Protein AF-J9GY13-F1 (afdb_monomer_lite)

Structure (mmCIF, N/CA/C/O backbone):
data_AF-J9GY13-F1
#
_entry.id   AF-J9GY13-F1
#
loop_
_atom_site.group_PDB
_atom_site.id
_atom_site.type_symbol
_atom_site.label_atom_id
_atom_site.label_alt_id
_atom_site.label_comp_id
_atom_site.label_asym_id
_atom_site.label_entity_id
_atom_site.label_seq_id
_atom_site.pdbx_PDB_ins_code
_atom_site.Cartn_x
_atom_site.Cartn_y
_atom_site.Cartn_z
_atom_site.occupancy
_atom_site.B_iso_or_equiv
_atom_site.auth_seq_id
_atom_site.auth_comp_id
_atom_site.auth_asym_id
_atom_site.auth_atom_id
_atom_site.pdbx_PDB_model_num
ATOM 1 N N . MET A 1 1 ? 1.210 -13.966 -31.865 1.00 45.50 1 MET A N 1
ATOM 2 C CA . MET A 1 1 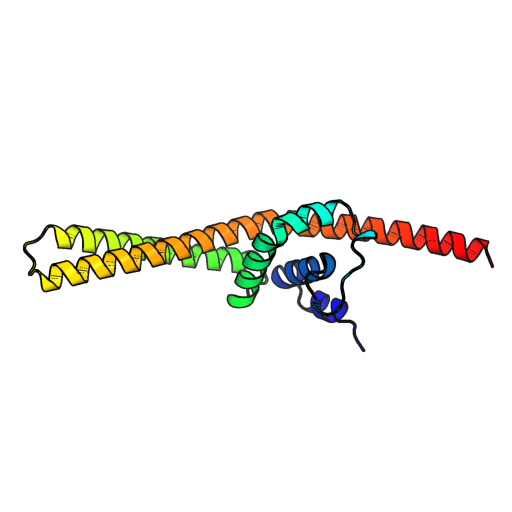? 0.507 -13.740 -30.578 1.00 45.50 1 MET A CA 1
ATOM 3 C C . MET A 1 1 ? 1.214 -12.625 -29.816 1.00 45.50 1 MET A C 1
ATOM 5 O O . MET A 1 1 ? 2.433 -12.707 -29.716 1.00 45.50 1 MET A O 1
ATOM 9 N N . PRO A 1 2 ? 0.520 -11.592 -29.303 1.00 56.94 2 PRO A N 1
ATOM 10 C CA . PRO A 1 2 ? 1.168 -10.555 -28.499 1.00 56.94 2 PRO A CA 1
ATOM 11 C C . PRO A 1 2 ? 1.798 -11.190 -27.254 1.00 56.94 2 PRO A C 1
ATOM 13 O O . PRO A 1 2 ? 1.124 -11.926 -26.527 1.00 56.94 2 PRO A O 1
ATOM 16 N N . THR A 1 3 ? 3.091 -10.945 -27.018 1.00 68.31 3 THR A N 1
ATOM 17 C CA . THR A 1 3 ? 3.771 -11.467 -25.823 1.00 68.31 3 THR A CA 1
ATOM 18 C C . THR A 1 3 ? 3.141 -10.878 -24.557 1.00 68.31 3 THR A C 1
ATOM 20 O O . THR A 1 3 ? 2.559 -9.793 -24.578 1.00 68.31 3 THR A O 1
ATOM 23 N N . ARG A 1 4 ? 3.221 -11.600 -23.432 1.00 68.75 4 ARG A N 1
ATOM 24 C CA . ARG A 1 4 ? 2.628 -11.171 -22.150 1.00 68.75 4 ARG A CA 1
ATOM 25 C C . ARG A 1 4 ? 3.116 -9.782 -21.724 1.00 68.75 4 ARG A C 1
ATOM 27 O O . ARG A 1 4 ? 2.331 -9.003 -21.202 1.00 68.75 4 ARG A O 1
ATOM 34 N N . GLU A 1 5 ? 4.364 -9.456 -22.042 1.00 71.12 5 GLU A N 1
ATOM 35 C CA . GLU A 1 5 ? 4.940 -8.124 -21.866 1.00 71.12 5 GLU A CA 1
ATOM 36 C C . GLU A 1 5 ? 4.158 -7.029 -22.612 1.00 71.12 5 GLU A C 1
ATOM 38 O O . GLU A 1 5 ? 3.834 -6.007 -22.018 1.00 71.12 5 GLU A O 1
ATOM 43 N N . HIS A 1 6 ? 3.755 -7.258 -23.869 1.00 70.81 6 HIS A N 1
ATOM 44 C CA . HIS A 1 6 ? 2.926 -6.305 -24.618 1.00 70.81 6 HIS A CA 1
ATOM 45 C C . HIS A 1 6 ? 1.545 -6.106 -23.987 1.00 70.81 6 HIS A C 1
ATOM 47 O O . HIS A 1 6 ? 1.002 -5.008 -24.045 1.00 70.81 6 HIS A O 1
ATOM 53 N N . LYS A 1 7 ? 0.962 -7.147 -23.377 1.00 73.25 7 LYS A N 1
ATOM 54 C CA . LYS A 1 7 ? -0.315 -7.014 -22.657 1.00 73.25 7 LYS A CA 1
ATOM 55 C C . LYS A 1 7 ? -0.157 -6.191 -21.379 1.00 73.25 7 LYS A C 1
ATOM 57 O O . LYS A 1 7 ? -1.020 -5.378 -21.088 1.00 73.25 7 LYS A O 1
ATOM 62 N N . ILE A 1 8 ? 0.948 -6.375 -20.658 1.00 75.44 8 ILE A N 1
ATOM 63 C CA . ILE A 1 8 ? 1.252 -5.628 -19.431 1.00 75.44 8 ILE A CA 1
ATOM 64 C C . ILE A 1 8 ? 1.522 -4.152 -19.749 1.00 75.44 8 ILE A C 1
ATOM 66 O O . ILE A 1 8 ? 0.945 -3.279 -19.111 1.00 75.44 8 ILE A O 1
ATOM 70 N N . LYS A 1 9 ? 2.307 -3.865 -20.796 1.00 72.06 9 LYS A N 1
ATOM 71 C CA . LYS A 1 9 ? 2.567 -2.488 -21.251 1.00 72.06 9 LYS A CA 1
ATOM 72 C C . LYS A 1 9 ? 1.296 -1.745 -21.687 1.00 72.06 9 LYS A C 1
ATOM 74 O O . LYS A 1 9 ? 1.260 -0.527 -21.599 1.00 72.06 9 LYS A O 1
ATOM 79 N N . LYS A 1 10 ? 0.247 -2.460 -22.119 1.00 75.25 10 LYS A N 1
ATOM 80 C CA . LYS A 1 10 ? -1.053 -1.870 -22.488 1.00 75.25 10 LYS A CA 1
ATOM 81 C C . LYS A 1 10 ? -1.924 -1.451 -21.301 1.00 75.25 10 LYS A C 1
ATOM 83 O O . LYS A 1 10 ? -2.843 -0.675 -21.519 1.00 75.25 10 LYS A O 1
ATOM 88 N N . VAL A 1 11 ? -1.674 -1.966 -20.094 1.00 75.25 11 VAL A N 1
ATOM 89 C CA . VAL A 1 11 ? -2.450 -1.593 -18.895 1.00 75.25 11 VAL A CA 1
ATOM 90 C C . VAL A 1 11 ? -2.231 -0.117 -18.560 1.00 75.25 11 VAL A C 1
ATOM 92 O O . VAL A 1 11 ? -3.183 0.576 -18.225 1.00 75.25 11 VAL A O 1
ATOM 95 N N . GLY A 1 12 ? -0.995 0.368 -18.726 1.00 76.50 12 GLY A N 1
ATOM 96 C CA . GLY A 1 12 ? -0.641 1.758 -18.444 1.00 76.50 12 GLY A CA 1
ATOM 97 C C . GLY A 1 12 ? -0.778 2.134 -16.964 1.00 76.50 12 GLY A C 1
ATOM 98 O O . GLY A 1 12 ? -1.159 1.319 -16.120 1.00 76.50 12 GLY A O 1
ATOM 99 N N . GLY A 1 13 ? -0.416 3.377 -16.649 1.00 85.62 13 GLY A N 1
ATOM 100 C CA . GLY A 1 13 ? -0.518 3.927 -15.299 1.00 85.62 13 GLY A CA 1
ATOM 101 C C . GLY A 1 13 ? 0.373 3.240 -14.259 1.00 85.62 13 GLY A C 1
ATOM 102 O O . GLY A 1 13 ? 1.252 2.431 -14.569 1.00 85.62 13 GLY A O 1
ATOM 103 N N . LEU A 1 14 ? 0.110 3.563 -12.998 1.00 85.88 14 LEU A N 1
ATOM 104 C CA . LEU A 1 14 ? 0.850 3.091 -11.833 1.00 85.88 14 LEU A CA 1
ATOM 105 C C . LEU A 1 14 ? 0.773 1.566 -11.685 1.00 85.88 14 LEU A C 1
ATOM 107 O O . LEU A 1 14 ? 1.785 0.891 -11.502 1.00 85.88 14 LEU A O 1
ATOM 111 N N . TYR A 1 15 ? -0.426 1.000 -11.839 1.00 86.19 15 TYR A N 1
ATOM 112 C CA . TYR A 1 15 ? -0.621 -0.444 -11.776 1.00 86.19 15 TYR A CA 1
ATOM 113 C C . TYR A 1 15 ? 0.127 -1.175 -12.900 1.00 86.19 15 TYR A C 1
ATOM 115 O O . TYR A 1 15 ? 0.785 -2.187 -12.650 1.00 86.19 15 TYR A O 1
ATOM 123 N N . GLY A 1 16 ? 0.097 -0.645 -14.128 1.00 86.00 16 GLY A N 1
ATOM 124 C CA . GLY A 1 16 ? 0.853 -1.191 -15.254 1.00 86.00 16 GLY A CA 1
ATOM 125 C C . GLY A 1 16 ? 2.368 -1.116 -15.046 1.00 86.00 16 GLY A C 1
ATOM 126 O O . GLY A 1 16 ? 3.066 -2.086 -15.349 1.00 86.00 16 GLY A O 1
ATOM 127 N N . LEU A 1 17 ? 2.867 -0.011 -14.479 1.00 87.81 17 LEU A N 1
ATOM 128 C CA . LEU A 1 17 ? 4.275 0.174 -14.114 1.00 87.81 17 LEU A CA 1
ATOM 129 C C . LEU A 1 17 ? 4.733 -0.919 -13.139 1.00 87.81 17 LEU A C 1
ATOM 131 O O . LEU A 1 17 ? 5.696 -1.635 -13.415 1.00 87.81 17 LEU A O 1
ATOM 135 N N . TYR A 1 18 ? 3.996 -1.102 -12.043 1.00 87.75 18 TYR A N 1
ATOM 136 C CA . TYR A 1 18 ? 4.276 -2.125 -11.035 1.00 87.75 18 TYR A CA 1
ATOM 137 C C . TYR A 1 18 ? 4.185 -3.543 -11.605 1.00 87.75 18 TYR A C 1
ATOM 139 O O . TYR A 1 18 ? 5.059 -4.379 -11.369 1.00 87.75 18 TYR A O 1
ATOM 147 N N . LEU A 1 19 ? 3.174 -3.812 -12.432 1.00 85.69 19 LEU A N 1
ATOM 148 C CA . LEU A 1 19 ? 3.002 -5.110 -13.075 1.00 85.69 19 LEU A CA 1
ATOM 149 C C . LEU A 1 19 ? 4.155 -5.427 -14.042 1.00 85.69 19 LEU A C 1
ATOM 151 O O . LEU A 1 19 ? 4.632 -6.566 -14.094 1.00 85.69 19 LEU A O 1
ATOM 155 N N . HIS A 1 20 ? 4.629 -4.427 -14.789 1.00 85.06 20 HIS A N 1
ATOM 156 C CA . HIS A 1 20 ? 5.798 -4.550 -15.657 1.00 85.06 20 HIS A CA 1
ATOM 157 C C . HIS A 1 20 ? 7.078 -4.760 -14.845 1.00 85.06 20 HIS A C 1
ATOM 159 O O . HIS A 1 20 ? 7.900 -5.607 -15.202 1.00 85.06 20 HIS A O 1
ATOM 165 N N . TYR A 1 21 ? 7.215 -4.058 -13.721 1.00 84.81 21 TYR A N 1
ATOM 166 C CA . TYR A 1 21 ? 8.345 -4.205 -12.816 1.00 84.81 21 TYR A CA 1
ATOM 167 C C . TYR A 1 21 ? 8.432 -5.618 -12.230 1.00 84.81 21 TYR A C 1
ATOM 169 O O . TYR A 1 21 ? 9.456 -6.287 -12.360 1.00 84.81 21 TYR A O 1
ATOM 177 N N . CYS A 1 22 ? 7.323 -6.144 -11.704 1.00 82.69 22 CYS A N 1
ATOM 178 C CA . CYS A 1 22 ? 7.237 -7.523 -11.221 1.00 82.69 22 CYS A CA 1
ATOM 179 C C . CYS A 1 22 ? 7.542 -8.559 -12.316 1.00 82.69 22 CYS A C 1
ATOM 181 O O . CYS A 1 22 ? 8.118 -9.612 -12.031 1.00 82.69 22 CYS A O 1
ATOM 183 N N . TYR A 1 23 ? 7.175 -8.277 -13.571 1.00 81.44 23 TYR A N 1
ATOM 184 C CA . TYR A 1 23 ? 7.552 -9.120 -14.704 1.00 81.44 23 TYR A CA 1
ATOM 185 C C . TYR A 1 23 ? 9.066 -9.084 -14.955 1.00 81.44 23 TYR A C 1
ATOM 187 O O . TYR A 1 23 ? 9.666 -10.145 -15.079 1.00 81.44 23 TYR A O 1
ATOM 195 N N . LYS A 1 24 ? 9.705 -7.907 -14.987 1.00 78.06 24 LYS A N 1
ATOM 196 C CA . LYS A 1 24 ? 11.165 -7.751 -15.182 1.00 78.06 24 LYS A CA 1
ATOM 197 C C . LYS A 1 24 ? 12.009 -8.304 -14.023 1.00 78.06 24 LYS A C 1
ATOM 199 O O . LYS A 1 24 ? 13.144 -8.703 -14.251 1.00 78.06 24 LYS A O 1
ATOM 204 N N . LEU A 1 25 ? 11.466 -8.359 -12.806 1.00 76.50 25 LEU A N 1
ATOM 205 C CA . LEU A 1 25 ? 12.108 -9.002 -11.649 1.00 76.50 25 LEU A CA 1
ATOM 206 C C . LEU A 1 25 ? 12.029 -10.540 -11.685 1.00 76.50 25 LEU A C 1
ATOM 208 O O . LEU A 1 25 ? 12.634 -11.213 -10.853 1.00 76.50 25 LEU A O 1
ATOM 212 N N . GLY A 1 26 ? 11.275 -11.121 -12.622 1.00 72.56 26 GLY A N 1
ATOM 213 C CA . GLY A 1 26 ? 11.124 -12.570 -12.749 1.00 72.56 26 GLY A CA 1
ATOM 214 C C . GLY A 1 26 ? 10.105 -13.195 -11.793 1.00 72.56 26 GLY A C 1
ATOM 215 O O . GLY A 1 26 ? 10.008 -14.420 -11.738 1.00 72.56 26 GLY A O 1
ATOM 216 N N . TYR A 1 27 ? 9.308 -12.388 -11.080 1.00 70.62 27 TYR A N 1
ATOM 217 C CA . TYR A 1 27 ? 8.191 -12.879 -10.260 1.00 70.62 27 TYR A CA 1
ATOM 218 C C . TYR A 1 27 ? 7.040 -13.425 -11.123 1.00 70.62 27 TYR A C 1
ATOM 220 O O . TYR A 1 27 ? 6.323 -14.356 -10.742 1.00 70.62 27 TYR A O 1
ATOM 228 N N . LEU A 1 28 ? 6.876 -12.861 -12.323 1.00 64.44 28 LEU A N 1
ATOM 229 C CA . LEU A 1 28 ? 5.859 -13.240 -13.299 1.00 64.44 28 LEU A CA 1
ATOM 230 C C . LEU A 1 28 ? 6.543 -13.578 -14.637 1.00 64.44 28 LEU A C 1
ATOM 232 O O . LEU A 1 28 ? 7.263 -12.721 -15.141 1.00 64.44 28 LEU A O 1
ATOM 236 N N . PRO A 1 29 ? 6.313 -14.746 -15.280 1.00 60.84 29 PRO A N 1
ATOM 237 C CA . PRO A 1 29 ? 5.457 -15.881 -14.916 1.00 60.84 29 PRO A CA 1
ATOM 238 C C . PRO A 1 29 ? 6.161 -16.943 -14.050 1.00 60.84 29 PRO A C 1
ATOM 240 O O . PRO A 1 29 ? 7.258 -17.381 -14.385 1.00 60.84 29 PRO A O 1
ATOM 243 N N . LYS A 1 30 ? 5.457 -17.484 -13.041 1.00 60.38 30 LYS A N 1
ATOM 244 C CA . LYS A 1 30 ? 5.955 -18.547 -12.135 1.00 60.38 30 LYS A CA 1
ATOM 245 C C . LYS A 1 30 ? 6.529 -19.795 -12.834 1.00 60.38 30 LYS A C 1
ATOM 247 O O . LYS A 1 30 ? 7.341 -20.496 -12.247 1.00 60.38 30 LYS A O 1
ATOM 252 N N . TYR A 1 31 ? 6.122 -20.070 -14.076 1.00 57.00 31 TYR A N 1
ATOM 253 C CA . TYR A 1 31 ? 6.558 -21.237 -14.854 1.00 57.00 31 TYR A CA 1
ATOM 254 C C . TYR A 1 31 ? 7.815 -21.001 -15.709 1.00 57.00 31 TYR A C 1
ATOM 256 O O . TYR A 1 31 ? 8.357 -21.955 -16.261 1.00 57.00 31 TYR A O 1
ATOM 264 N N . LYS A 1 32 ? 8.291 -19.757 -15.856 1.00 58.44 32 LYS A N 1
ATOM 265 C CA . LYS A 1 32 ? 9.490 -19.443 -16.645 1.00 58.44 32 LYS A CA 1
ATOM 266 C C . LYS A 1 32 ? 10.422 -18.580 -15.808 1.00 58.44 32 LYS A C 1
ATOM 268 O O . LYS A 1 32 ? 10.244 -17.368 -15.736 1.00 58.44 32 LYS A O 1
ATOM 273 N N . LYS A 1 33 ? 11.423 -19.216 -15.190 1.00 59.12 33 LYS A N 1
ATOM 274 C CA . LYS A 1 33 ? 12.488 -18.510 -14.470 1.00 59.12 33 LYS A CA 1
ATOM 275 C C . LYS A 1 33 ? 13.189 -17.572 -15.454 1.00 59.12 33 LYS A C 1
ATOM 277 O O . LYS A 1 33 ? 13.754 -18.028 -16.449 1.00 59.12 33 LYS A O 1
ATOM 282 N N . GLN A 1 34 ? 13.099 -16.267 -15.212 1.00 60.78 34 GLN A N 1
ATOM 283 C CA . GLN A 1 34 ? 13.913 -15.311 -15.951 1.00 60.78 34 GLN A CA 1
ATOM 284 C C . GLN A 1 34 ? 15.387 -15.554 -15.650 1.00 60.78 34 GLN A C 1
ATOM 286 O O . GLN A 1 34 ? 15.756 -16.051 -14.587 1.00 60.78 34 GLN A O 1
ATOM 291 N N . ASN A 1 35 ? 16.228 -15.230 -16.626 1.00 61.00 35 ASN A N 1
ATOM 292 C CA . ASN A 1 35 ? 17.653 -15.474 -16.536 1.00 61.00 35 ASN A CA 1
ATOM 293 C C . ASN A 1 35 ? 18.292 -14.408 -15.629 1.00 61.00 35 ASN A C 1
ATOM 295 O O . ASN A 1 35 ? 18.755 -13.372 -16.106 1.00 61.00 35 ASN A O 1
ATOM 299 N N . THR A 1 36 ? 18.290 -14.648 -14.315 1.00 60.56 36 THR A N 1
ATOM 300 C CA . THR A 1 36 ? 18.787 -13.728 -13.273 1.00 60.56 36 THR A CA 1
ATOM 301 C C . THR A 1 36 ? 20.255 -13.335 -13.475 1.00 60.56 36 THR A C 1
ATOM 303 O O . THR A 1 36 ? 20.702 -12.305 -12.973 1.00 60.56 36 THR A O 1
ATOM 306 N N . ALA A 1 37 ? 21.009 -14.126 -14.248 1.00 59.03 37 ALA A N 1
ATOM 307 C CA . ALA A 1 37 ? 22.384 -13.833 -14.643 1.00 59.03 37 ALA A CA 1
ATOM 308 C C . ALA A 1 37 ? 22.504 -12.599 -15.557 1.00 59.03 37 ALA A C 1
ATOM 310 O O . ALA A 1 37 ? 23.508 -11.896 -15.493 1.00 59.03 37 ALA A O 1
ATOM 311 N N . ARG A 1 38 ? 21.478 -12.302 -16.370 1.00 64.19 38 ARG A N 1
ATOM 312 C CA . ARG A 1 38 ? 21.419 -11.111 -17.242 1.00 64.19 38 ARG A CA 1
ATOM 313 C C . ARG A 1 38 ? 20.684 -9.933 -16.595 1.00 64.19 38 ARG A C 1
ATOM 315 O O . ARG A 1 38 ? 20.514 -8.903 -17.238 1.00 64.19 38 ARG A O 1
ATOM 322 N N . LEU A 1 39 ? 20.234 -10.083 -15.349 1.00 70.00 39 LEU A N 1
ATOM 323 C CA . LEU A 1 39 ? 19.500 -9.042 -14.641 1.00 70.00 39 LEU A CA 1
ATOM 324 C C . LEU A 1 39 ? 20.450 -7.906 -14.238 1.00 70.00 39 LEU A C 1
ATOM 326 O O . LEU A 1 39 ? 21.501 -8.152 -13.638 1.00 70.00 39 LEU A O 1
ATOM 330 N N . HIS A 1 40 ? 20.067 -6.669 -14.557 1.00 72.56 40 HIS A N 1
ATOM 331 C CA . HIS A 1 40 ? 20.812 -5.472 -14.171 1.00 72.56 40 HIS A CA 1
ATOM 332 C C . HIS A 1 40 ? 20.929 -5.374 -12.642 1.00 72.56 40 HIS A C 1
ATOM 334 O O . HIS A 1 40 ? 20.006 -5.762 -11.925 1.00 72.56 40 HIS A O 1
ATOM 340 N N . TYR A 1 41 ? 22.048 -4.854 -12.128 1.00 78.25 41 TYR A N 1
ATOM 341 C CA . TYR A 1 41 ? 22.318 -4.833 -10.684 1.00 78.25 41 TYR A CA 1
ATOM 342 C C . TYR A 1 41 ? 21.232 -4.087 -9.885 1.00 78.25 41 TYR A C 1
ATOM 344 O O . TYR A 1 41 ? 20.829 -4.570 -8.834 1.00 78.25 41 TYR A O 1
ATOM 352 N N . LEU A 1 42 ? 20.677 -2.998 -10.434 1.00 74.94 42 LEU A N 1
ATOM 353 C CA . LEU A 1 42 ? 19.573 -2.236 -9.824 1.00 74.94 42 LEU A CA 1
ATOM 354 C C . LEU A 1 42 ? 18.341 -3.106 -9.528 1.00 74.94 42 LEU A C 1
ATOM 356 O O . LEU A 1 42 ? 17.736 -3.011 -8.468 1.00 74.94 42 LEU A O 1
ATOM 360 N N . LEU A 1 43 ? 18.005 -4.022 -10.439 1.00 75.81 43 LEU A N 1
ATOM 361 C CA . LEU A 1 43 ? 16.872 -4.932 -10.265 1.00 75.81 43 LEU A CA 1
ATOM 362 C C . LEU A 1 43 ? 17.183 -6.063 -9.265 1.00 75.81 43 LEU A C 1
ATOM 364 O O . LEU A 1 43 ? 16.266 -6.661 -8.706 1.00 75.81 43 LEU A O 1
ATOM 368 N N . LYS A 1 44 ? 18.465 -6.368 -9.011 1.00 76.94 44 LYS A N 1
ATOM 369 C CA . LYS A 1 44 ? 18.865 -7.360 -7.997 1.00 76.94 44 LYS A CA 1
ATOM 370 C C . LYS A 1 44 ? 18.663 -6.852 -6.573 1.00 76.94 44 LYS A C 1
ATOM 372 O O . LYS A 1 44 ? 18.330 -7.649 -5.703 1.00 76.94 44 LYS A O 1
ATOM 377 N N . GLU A 1 45 ? 18.830 -5.557 -6.330 1.00 76.81 45 GLU A N 1
ATOM 378 C CA . GLU A 1 45 ? 18.545 -4.972 -5.014 1.00 76.81 45 GLU A CA 1
ATOM 379 C C . GLU A 1 45 ? 17.047 -5.008 -4.704 1.00 76.81 45 GLU A C 1
ATOM 381 O O . GLU A 1 45 ? 16.638 -5.343 -3.591 1.00 76.81 45 GLU A O 1
ATOM 386 N N . ASP A 1 46 ? 16.210 -4.755 -5.708 1.00 80.50 46 ASP A N 1
ATOM 387 C CA . ASP A 1 46 ? 14.760 -4.746 -5.529 1.00 80.50 46 ASP A CA 1
ATOM 388 C C . ASP A 1 46 ? 14.137 -6.145 -5.441 1.00 80.50 46 ASP A C 1
ATOM 390 O O . ASP A 1 46 ? 13.041 -6.291 -4.897 1.00 80.50 46 ASP A O 1
ATOM 394 N N . LEU A 1 47 ? 14.865 -7.198 -5.832 1.00 77.12 47 LEU A N 1
ATOM 395 C CA . LEU A 1 47 ? 14.508 -8.584 -5.501 1.00 77.12 47 LEU A CA 1
ATOM 396 C C . LEU A 1 47 ? 14.424 -8.814 -3.983 1.00 77.12 47 LEU A C 1
ATOM 398 O O . LEU A 1 47 ? 13.573 -9.579 -3.534 1.00 77.12 47 LEU A O 1
ATOM 402 N N . LEU A 1 48 ? 15.246 -8.131 -3.176 1.00 80.06 48 LEU A N 1
ATOM 403 C CA . LEU A 1 48 ? 15.170 -8.223 -1.711 1.00 80.06 48 LEU A CA 1
ATOM 404 C C . LEU A 1 48 ? 13.926 -7.522 -1.146 1.00 80.06 48 LEU A C 1
ATOM 406 O O . LEU A 1 48 ? 13.478 -7.833 -0.045 1.00 80.06 48 LEU A O 1
ATOM 410 N N . LYS A 1 49 ? 13.346 -6.584 -1.901 1.00 83.38 49 LYS A N 1
ATOM 411 C CA . LYS A 1 49 ? 12.151 -5.812 -1.526 1.00 83.38 49 LYS A CA 1
ATOM 412 C C . LYS A 1 49 ? 10.880 -6.347 -2.188 1.00 83.38 49 LYS A C 1
ATOM 414 O O . LYS A 1 49 ? 9.838 -5.692 -2.145 1.00 83.38 49 LYS A O 1
ATOM 419 N N . LEU A 1 50 ? 10.946 -7.532 -2.793 1.00 82.50 50 LEU A N 1
ATOM 420 C CA . LEU A 1 50 ? 9.878 -8.074 -3.625 1.00 82.50 50 LEU A CA 1
ATOM 421 C C . LEU A 1 50 ? 8.573 -8.277 -2.849 1.00 82.50 50 LEU A C 1
ATOM 423 O O . LEU A 1 50 ? 7.502 -8.008 -3.392 1.00 82.50 50 LEU A O 1
ATOM 427 N N . ASP A 1 51 ? 8.645 -8.663 -1.575 1.00 84.62 51 ASP A N 1
ATOM 428 C CA . ASP A 1 51 ? 7.458 -8.787 -0.722 1.00 84.62 51 ASP A CA 1
A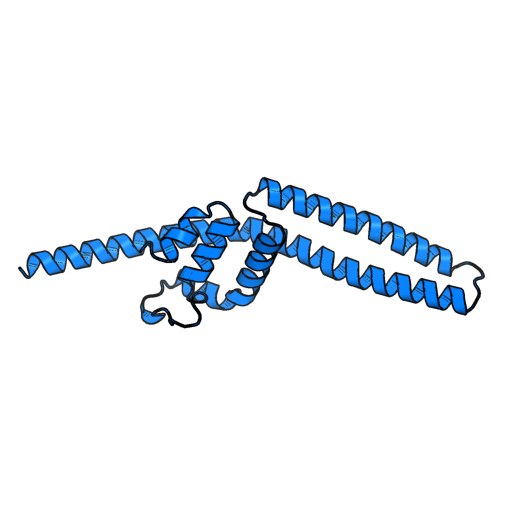TOM 429 C C . ASP A 1 51 ? 6.717 -7.455 -0.573 1.00 84.62 51 ASP A C 1
ATOM 431 O O . ASP A 1 51 ? 5.491 -7.417 -0.689 1.00 84.62 51 ASP A O 1
ATOM 435 N N . LYS A 1 52 ? 7.452 -6.349 -0.399 1.00 86.50 52 LYS A N 1
ATOM 436 C CA . LYS A 1 52 ? 6.865 -5.004 -0.324 1.00 86.50 52 LYS A CA 1
ATOM 437 C C . LYS A 1 52 ? 6.245 -4.604 -1.660 1.00 86.50 52 LYS A C 1
ATOM 439 O O . LYS A 1 52 ? 5.074 -4.250 -1.707 1.00 86.50 52 LYS A O 1
ATOM 444 N N . ILE A 1 53 ? 6.984 -4.766 -2.760 1.00 86.25 53 ILE A N 1
ATOM 445 C CA . ILE A 1 53 ? 6.498 -4.461 -4.119 1.00 86.25 53 ILE A CA 1
ATOM 446 C C . ILE A 1 53 ? 5.240 -5.279 -4.450 1.00 86.25 53 ILE A C 1
ATOM 448 O O . ILE A 1 53 ? 4.308 -4.779 -5.077 1.00 86.25 53 ILE A O 1
ATOM 452 N N . THR A 1 54 ? 5.171 -6.533 -4.004 1.00 85.88 54 THR A N 1
ATOM 453 C CA . THR A 1 54 ? 4.009 -7.401 -4.231 1.00 85.88 54 THR A CA 1
ATOM 454 C C . THR A 1 54 ? 2.795 -6.940 -3.429 1.00 85.88 54 THR A C 1
ATOM 456 O O . THR A 1 54 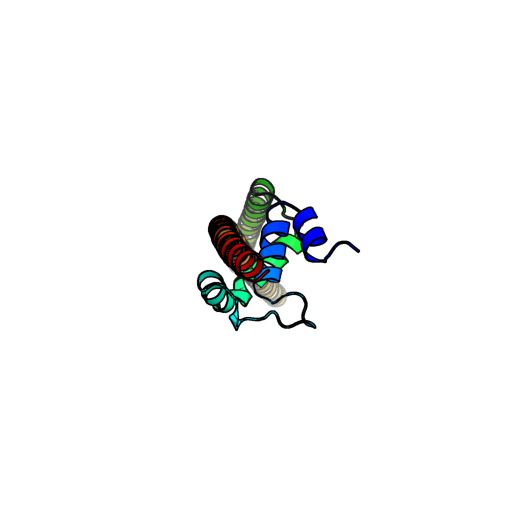? 1.681 -6.958 -3.954 1.00 85.88 54 THR A O 1
ATOM 459 N N . GLN A 1 55 ? 2.984 -6.510 -2.178 1.00 88.56 55 GLN A N 1
ATOM 460 C CA . GLN A 1 55 ? 1.907 -5.938 -1.363 1.00 88.56 55 GLN A CA 1
ATOM 461 C C . GLN A 1 55 ? 1.363 -4.648 -1.982 1.00 88.56 55 GLN A C 1
ATOM 463 O O . GLN A 1 55 ? 0.150 -4.509 -2.122 1.00 88.56 55 GLN A O 1
ATOM 468 N N . GLU A 1 56 ? 2.253 -3.766 -2.432 1.00 89.56 56 GLU A N 1
ATOM 469 C CA . GLU A 1 56 ? 1.916 -2.527 -3.139 1.00 89.56 56 GLU A CA 1
ATOM 470 C C . GLU A 1 56 ? 1.131 -2.819 -4.426 1.00 89.56 56 GLU A C 1
ATOM 472 O O . GLU A 1 56 ? 0.020 -2.328 -4.611 1.00 89.56 56 GLU A O 1
ATOM 477 N N . THR A 1 57 ? 1.634 -3.729 -5.268 1.00 88.06 57 THR A N 1
ATOM 478 C CA . THR A 1 57 ? 0.955 -4.144 -6.510 1.00 88.06 57 THR A CA 1
ATOM 479 C C . THR A 1 57 ? -0.424 -4.744 -6.234 1.00 88.06 57 THR A C 1
ATOM 481 O O . THR A 1 57 ? -1.363 -4.548 -7.006 1.00 88.06 57 THR A O 1
ATOM 484 N N . ARG A 1 58 ? -0.569 -5.495 -5.134 1.00 89.06 58 ARG A N 1
ATOM 485 C CA . ARG A 1 58 ? -1.847 -6.090 -4.735 1.00 89.06 58 ARG A CA 1
ATOM 486 C C . ARG A 1 58 ? -2.842 -5.029 -4.280 1.00 89.06 58 ARG A C 1
ATOM 488 O O . ARG A 1 58 ? -4.015 -5.170 -4.610 1.00 89.06 58 ARG A O 1
ATOM 495 N N . LEU A 1 59 ? -2.395 -4.001 -3.559 1.00 90.12 59 LEU A N 1
ATOM 496 C CA . LEU A 1 59 ? -3.240 -2.868 -3.178 1.00 90.12 59 LEU A CA 1
ATOM 497 C C . LEU A 1 59 ? -3.725 -2.126 -4.427 1.00 90.12 59 LEU A C 1
ATOM 499 O O . LEU A 1 59 ? -4.929 -1.963 -4.601 1.00 90.12 59 LEU A O 1
ATOM 503 N N . LEU A 1 60 ? -2.810 -1.800 -5.346 1.00 89.56 60 LEU A N 1
ATOM 504 C CA . LEU A 1 60 ? -3.145 -1.142 -6.612 1.00 89.56 60 LEU A CA 1
ATOM 505 C C . LEU A 1 60 ? -4.151 -1.944 -7.440 1.00 89.56 60 LEU A C 1
ATOM 507 O O . LEU A 1 60 ? -5.118 -1.385 -7.949 1.00 89.56 60 LEU A O 1
ATOM 511 N N . GLY A 1 61 ? -3.966 -3.263 -7.529 1.00 87.25 61 GLY A N 1
ATOM 512 C CA . GLY A 1 61 ? -4.891 -4.139 -8.246 1.00 87.25 61 GLY A CA 1
ATOM 513 C C . GLY A 1 61 ? -6.238 -4.339 -7.543 1.00 87.25 61 GLY A C 1
ATOM 514 O O . GLY A 1 61 ? -7.249 -4.487 -8.220 1.00 87.25 61 GLY A O 1
ATOM 515 N N . ARG A 1 62 ? -6.278 -4.354 -6.203 1.00 89.69 62 ARG A N 1
ATOM 516 C CA . ARG A 1 62 ? -7.523 -4.528 -5.430 1.00 89.69 62 ARG A CA 1
ATOM 517 C C . ARG A 1 62 ? -8.419 -3.296 -5.535 1.00 89.69 62 ARG A C 1
ATOM 519 O O . ARG A 1 62 ? -9.622 -3.442 -5.710 1.00 89.69 62 ARG A O 1
ATOM 526 N N . GLU A 1 63 ? -7.818 -2.114 -5.447 1.00 88.31 63 GLU A N 1
ATOM 527 C CA . GLU A 1 63 ? -8.520 -0.825 -5.458 1.00 88.31 63 GLU A CA 1
ATOM 528 C C . GLU A 1 63 ? -8.617 -0.206 -6.866 1.00 88.31 63 GLU A C 1
ATOM 530 O O . GLU A 1 63 ? -9.168 0.877 -7.031 1.00 88.31 63 GLU A O 1
ATOM 535 N N . ASN A 1 64 ? -8.094 -0.889 -7.895 1.00 87.19 64 ASN A N 1
ATOM 536 C CA . ASN A 1 64 ? -8.009 -0.410 -9.283 1.00 87.19 64 ASN A CA 1
ATOM 537 C C . ASN A 1 64 ? -7.314 0.958 -9.434 1.00 87.19 64 ASN A C 1
ATOM 539 O O . ASN A 1 64 ? -7.677 1.768 -10.289 1.00 87.19 64 ASN A O 1
ATOM 543 N N . ILE A 1 65 ? -6.286 1.206 -8.624 1.00 89.31 65 ILE A N 1
ATOM 544 C CA . ILE A 1 65 ? -5.541 2.465 -8.621 1.00 89.31 65 ILE A CA 1
ATOM 545 C C . ILE A 1 65 ? -4.520 2.450 -9.757 1.00 89.31 65 ILE A C 1
ATOM 547 O O . ILE A 1 65 ? -3.561 1.678 -9.760 1.00 89.31 65 ILE A O 1
ATOM 551 N N . SER A 1 66 ? -4.727 3.337 -10.722 1.00 85.88 66 SER A N 1
ATOM 552 C CA . SER A 1 66 ? -3.912 3.467 -11.931 1.00 85.88 66 SER A CA 1
ATOM 553 C C . SER A 1 66 ? -3.234 4.833 -12.048 1.00 85.88 66 SER A C 1
ATOM 555 O O . SER A 1 66 ? -2.312 4.970 -12.848 1.00 85.88 66 SER A O 1
ATOM 557 N N . THR A 1 67 ? -3.651 5.830 -11.263 1.00 88.38 67 THR A N 1
ATOM 558 C CA . THR A 1 67 ? -3.093 7.192 -11.278 1.00 88.38 67 THR A CA 1
ATOM 559 C C . THR A 1 67 ? -2.715 7.666 -9.877 1.00 88.38 67 THR A C 1
ATOM 561 O O . THR A 1 67 ? -3.241 7.170 -8.879 1.00 88.38 67 THR A O 1
ATOM 564 N N . ASP A 1 68 ? -1.830 8.661 -9.809 1.00 86.81 68 ASP A N 1
ATOM 565 C CA . ASP A 1 68 ? -1.443 9.295 -8.543 1.00 86.81 68 ASP A CA 1
ATOM 566 C C . ASP A 1 68 ? -2.633 9.987 -7.863 1.00 86.81 68 ASP A C 1
ATOM 568 O O . ASP A 1 68 ? -2.769 9.939 -6.644 1.00 86.81 68 ASP A O 1
ATOM 572 N N . GLU A 1 69 ? -3.547 10.564 -8.648 1.00 88.94 69 GLU A N 1
ATOM 573 C CA . GLU A 1 69 ? -4.785 11.162 -8.137 1.00 88.94 69 GLU A CA 1
ATOM 574 C C . GLU A 1 69 ? -5.664 10.119 -7.438 1.00 88.94 69 GLU A C 1
ATOM 576 O O . GLU A 1 69 ? -6.126 10.344 -6.322 1.00 88.94 69 GLU A O 1
ATOM 581 N N . GLN A 1 70 ? -5.841 8.942 -8.049 1.00 90.25 70 GLN A N 1
ATOM 582 C CA . GLN A 1 70 ? -6.599 7.842 -7.448 1.00 90.25 70 GLN A CA 1
ATOM 583 C C . GLN A 1 70 ? -5.932 7.327 -6.171 1.00 90.25 70 GLN A C 1
ATOM 585 O O . GLN A 1 70 ? -6.622 7.026 -5.197 1.00 90.25 70 GLN A O 1
ATOM 590 N N . LEU A 1 71 ? -4.598 7.252 -6.157 1.00 92.06 71 LEU A N 1
ATOM 591 C CA . LEU A 1 71 ? -3.833 6.868 -4.974 1.00 92.06 71 LEU A CA 1
ATOM 592 C C . LEU A 1 71 ? -4.046 7.870 -3.833 1.00 92.06 71 LEU A C 1
ATOM 594 O O . LEU A 1 71 ? -4.274 7.472 -2.690 1.00 92.06 71 LEU A O 1
ATOM 598 N N . PHE A 1 72 ? -4.022 9.165 -4.149 1.00 91.50 72 PHE A N 1
ATOM 599 C CA . PHE A 1 72 ? -4.236 10.232 -3.182 1.00 91.50 72 PHE A CA 1
ATOM 600 C C . PHE A 1 72 ? -5.672 10.237 -2.643 1.00 91.50 72 PHE A C 1
ATOM 602 O O . PHE A 1 72 ? -5.864 10.225 -1.429 1.00 91.50 72 PHE A O 1
ATOM 609 N N . SER A 1 73 ? -6.683 10.145 -3.514 1.00 93.81 73 SER A N 1
ATOM 610 C CA . SER A 1 73 ? -8.089 10.047 -3.099 1.00 93.81 73 SER A CA 1
ATOM 611 C C . SER A 1 73 ? -8.357 8.814 -2.233 1.00 93.81 73 SER A C 1
ATOM 613 O O . SER A 1 73 ? -9.084 8.891 -1.240 1.00 93.81 73 SER A O 1
ATOM 615 N N . TYR A 1 74 ? -7.748 7.671 -2.566 1.00 93.50 74 TYR A N 1
ATOM 616 C CA . TYR A 1 74 ? -7.847 6.469 -1.742 1.00 93.50 74 TYR A CA 1
ATOM 617 C C . TYR A 1 74 ? -7.215 6.690 -0.363 1.00 93.50 74 TYR A C 1
ATOM 619 O O . TYR A 1 74 ? -7.851 6.418 0.658 1.00 93.50 74 TYR A O 1
ATOM 627 N N . LYS A 1 75 ? -6.006 7.262 -0.315 1.00 93.88 75 LYS A N 1
ATOM 628 C CA . LYS A 1 75 ? -5.327 7.603 0.939 1.00 93.88 75 LYS A CA 1
ATOM 629 C C . LYS A 1 75 ? -6.179 8.528 1.814 1.00 93.88 75 LYS A C 1
ATOM 631 O O . LYS A 1 75 ? -6.325 8.263 3.006 1.00 93.88 75 LYS A O 1
ATOM 636 N N . GLU A 1 76 ? -6.770 9.578 1.248 1.00 94.31 76 GLU A N 1
ATOM 637 C CA . GLU A 1 76 ? -7.660 10.492 1.978 1.00 94.31 76 GLU A CA 1
ATOM 638 C C . GLU A 1 76 ? -8.900 9.784 2.533 1.00 94.31 76 GLU A C 1
ATOM 640 O O . GLU A 1 76 ? -9.264 9.986 3.694 1.00 94.31 76 GLU A O 1
ATOM 645 N N . SER A 1 77 ? -9.517 8.898 1.746 1.00 94.56 77 SER A N 1
ATOM 646 C CA . SER A 1 77 ? -10.650 8.084 2.197 1.00 94.56 77 SER A CA 1
ATOM 647 C C . SER A 1 77 ? -10.274 7.198 3.388 1.00 94.56 77 SER A C 1
ATOM 649 O O . SER A 1 77 ? -10.982 7.170 4.399 1.00 94.56 77 SER A O 1
ATOM 651 N N . VAL A 1 78 ? -9.118 6.531 3.329 1.00 94.31 78 VAL A N 1
ATOM 652 C CA . VAL A 1 78 ? -8.609 5.704 4.433 1.00 94.31 78 VAL A CA 1
ATOM 653 C C . VAL A 1 78 ? -8.302 6.557 5.669 1.00 94.31 78 VAL A C 1
ATOM 655 O O . VAL A 1 78 ? -8.643 6.164 6.786 1.00 94.31 78 VAL A O 1
ATOM 658 N N . LEU A 1 79 ? -7.719 7.748 5.504 1.00 94.69 79 LEU A N 1
ATOM 659 C CA . LEU A 1 79 ? -7.475 8.682 6.611 1.00 94.69 79 LEU A CA 1
ATOM 660 C C . LEU A 1 79 ? -8.779 9.150 7.271 1.00 94.69 79 LEU A C 1
ATOM 662 O O . LEU A 1 79 ? -8.857 9.208 8.500 1.00 94.69 79 LEU A O 1
ATOM 666 N N . SER A 1 80 ? -9.815 9.422 6.477 1.00 95.62 80 SER A N 1
ATOM 667 C CA . SER A 1 80 ? -11.149 9.763 6.981 1.00 95.62 80 SER A CA 1
ATOM 668 C C . SER A 1 80 ? -11.749 8.617 7.806 1.00 95.62 80 SER A C 1
ATOM 670 O O . SER A 1 80 ? -12.212 8.833 8.928 1.00 95.62 80 SER A O 1
ATOM 672 N N . GLN A 1 81 ? -11.633 7.373 7.326 1.00 94.25 81 GLN A N 1
ATOM 673 C CA . GLN A 1 81 ? -12.064 6.183 8.072 1.00 94.25 81 GLN A CA 1
ATOM 674 C C . GLN A 1 81 ? -11.270 5.984 9.370 1.00 94.25 81 GLN A C 1
ATOM 676 O O . GLN A 1 81 ? -11.828 5.604 10.398 1.00 94.25 81 GLN A O 1
ATOM 681 N N . ILE A 1 82 ? -9.959 6.247 9.357 1.00 95.06 82 ILE A N 1
ATOM 682 C CA . ILE A 1 82 ? -9.128 6.196 10.567 1.00 95.06 82 ILE A CA 1
ATOM 683 C C . ILE A 1 82 ? -9.611 7.227 11.585 1.00 95.06 82 ILE A C 1
ATOM 685 O O . ILE A 1 82 ? -9.657 6.917 12.778 1.00 95.06 82 ILE A O 1
ATOM 689 N N . LYS A 1 83 ? -9.966 8.435 11.136 1.00 96.25 83 LYS A N 1
ATOM 690 C CA . LYS A 1 83 ? -10.488 9.489 12.005 1.00 96.25 83 LYS A CA 1
ATOM 691 C C . LYS A 1 83 ? -11.804 9.057 12.650 1.00 96.25 83 LYS A C 1
ATOM 693 O O . LYS A 1 83 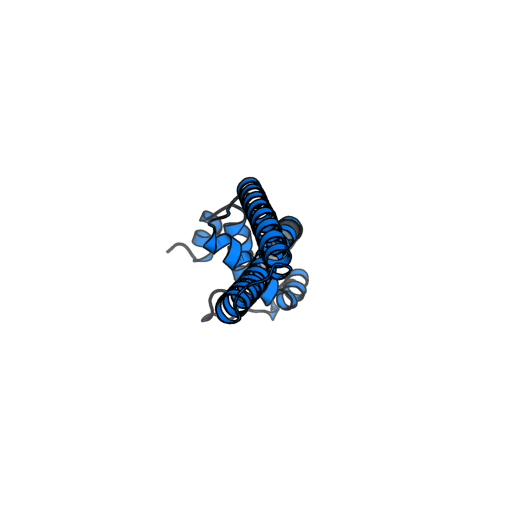? -11.865 9.025 13.876 1.00 96.25 83 LYS A O 1
ATOM 698 N N . SER A 1 84 ? -12.782 8.608 11.858 1.00 95.62 84 SER A N 1
ATOM 699 C CA . SER A 1 84 ? -14.082 8.168 12.387 1.00 95.62 84 SER A CA 1
ATOM 700 C C . SER A 1 84 ? -13.936 7.017 13.388 1.00 95.62 84 SER A C 1
ATOM 702 O O . SER A 1 84 ? -14.439 7.095 14.502 1.00 95.62 84 SER A O 1
ATOM 704 N N . LEU A 1 85 ? -13.143 5.992 13.059 1.00 94.88 85 LEU A N 1
ATOM 705 C CA . LEU A 1 85 ? -12.899 4.852 13.949 1.00 94.88 85 LEU A CA 1
ATOM 706 C C . LEU A 1 85 ? -12.129 5.240 15.215 1.00 94.88 85 LEU A C 1
ATOM 708 O O . LEU A 1 85 ? -12.280 4.615 16.268 1.00 94.88 85 LEU A O 1
ATOM 712 N N . THR A 1 86 ? -11.264 6.250 15.131 1.00 94.38 86 THR A N 1
ATOM 713 C CA . THR A 1 86 ? -10.571 6.773 16.309 1.00 94.38 86 THR A CA 1
ATOM 714 C C . THR A 1 86 ? -11.560 7.472 17.231 1.00 94.38 86 THR A C 1
ATOM 716 O O . THR A 1 86 ? -11.520 7.209 18.436 1.00 94.38 86 THR A O 1
ATOM 719 N N . ASP A 1 87 ? -12.467 8.274 16.677 1.00 95.06 87 ASP A N 1
ATOM 720 C CA . ASP A 1 87 ? -13.530 8.941 17.425 1.00 95.06 87 ASP A CA 1
ATOM 721 C C . ASP A 1 87 ? -14.465 7.903 18.068 1.00 95.06 87 ASP A C 1
ATOM 723 O O . ASP A 1 87 ? -14.627 7.918 19.291 1.00 95.06 87 ASP A O 1
ATOM 727 N N . ASP A 1 88 ? -14.942 6.904 17.320 1.00 93.31 88 ASP A N 1
ATOM 728 C CA . ASP A 1 88 ? -15.769 5.798 17.834 1.00 93.31 88 ASP A CA 1
ATOM 729 C C . ASP A 1 88 ? -15.095 5.070 19.004 1.00 93.31 88 ASP A C 1
ATOM 731 O O . ASP A 1 88 ? -15.684 4.865 20.070 1.00 93.31 88 ASP A O 1
ATOM 735 N N . ARG A 1 89 ? -13.803 4.745 18.867 1.00 93.81 89 ARG A N 1
ATOM 736 C CA . ARG A 1 89 ? -13.027 4.123 19.948 1.00 93.81 89 ARG A CA 1
ATOM 737 C C . ARG A 1 89 ? -12.947 5.024 21.180 1.00 93.81 89 ARG A C 1
ATOM 739 O O . ARG A 1 89 ? -12.939 4.520 22.305 1.00 93.81 89 ARG A O 1
ATOM 746 N N . THR A 1 90 ? -12.839 6.342 21.007 1.00 94.06 90 THR A N 1
ATOM 747 C CA . THR A 1 90 ? -12.838 7.277 22.145 1.00 94.06 90 THR A CA 1
ATOM 748 C C . THR A 1 90 ? -14.202 7.340 22.824 1.00 94.06 90 THR A C 1
ATOM 750 O O . THR A 1 90 ? -14.249 7.376 24.055 1.00 94.06 90 THR A O 1
ATOM 753 N N . HIS A 1 91 ? -15.295 7.284 22.060 1.00 93.44 91 HIS A N 1
ATOM 754 C CA . HIS A 1 91 ? -16.653 7.214 22.592 1.00 93.44 91 HIS A CA 1
ATOM 755 C C . HIS A 1 91 ? -16.873 5.934 23.403 1.00 93.44 91 HIS A C 1
ATOM 757 O O . HIS A 1 91 ? -17.282 6.023 24.561 1.00 93.44 91 HIS A O 1
ATOM 763 N N . LEU A 1 92 ? -16.479 4.772 22.877 1.00 92.06 92 LEU A N 1
ATOM 764 C CA . LEU A 1 92 ? -16.563 3.491 23.591 1.00 92.06 92 LEU A CA 1
ATOM 765 C C . LEU A 1 92 ? -15.725 3.482 24.878 1.00 92.06 92 LEU A C 1
ATOM 767 O O . LEU A 1 92 ? -16.173 3.023 25.927 1.00 92.06 92 LEU A O 1
ATOM 771 N N . ARG A 1 93 ? -14.522 4.072 24.855 1.00 90.12 93 ARG A N 1
ATOM 772 C CA . ARG A 1 93 ? -13.697 4.231 26.067 1.00 90.12 93 ARG A CA 1
ATOM 773 C C . ARG A 1 93 ? -14.340 5.136 27.117 1.00 90.12 93 ARG A C 1
ATOM 775 O O . ARG A 1 93 ? -14.142 4.907 28.307 1.00 90.12 93 ARG A O 1
ATOM 782 N N . LYS A 1 94 ? -15.073 6.174 26.702 1.00 91.25 94 LYS A N 1
ATOM 783 C CA . LYS A 1 94 ? -15.849 7.022 27.621 1.00 91.25 94 LYS A CA 1
ATOM 784 C C . LYS A 1 94 ? -17.044 6.258 28.190 1.00 91.25 94 LYS A C 1
ATOM 786 O O . LYS A 1 94 ? -17.326 6.405 29.374 1.00 91.25 94 LYS A O 1
ATOM 791 N N . GLN A 1 95 ? -17.704 5.432 27.378 1.00 88.56 95 GLN A N 1
ATOM 792 C CA . GLN A 1 95 ? -18.819 4.589 27.809 1.00 88.56 95 GLN A CA 1
ATOM 793 C C . GLN A 1 95 ? -18.388 3.611 28.907 1.00 88.56 95 GLN A C 1
ATOM 795 O O . GLN A 1 95 ? -19.087 3.501 29.906 1.00 88.56 95 GLN A O 1
ATOM 800 N N . LEU A 1 96 ? -17.186 3.032 28.800 1.00 86.88 96 LEU A N 1
ATOM 801 C CA . LEU A 1 96 ? -16.607 2.132 29.810 1.00 86.88 96 LEU A CA 1
ATOM 802 C C . LEU A 1 96 ? -16.437 2.765 31.208 1.00 86.88 96 LEU A C 1
ATOM 804 O O . LEU A 1 96 ? -16.253 2.051 32.185 1.00 86.88 96 LEU A O 1
ATOM 808 N N . ARG A 1 97 ? -16.467 4.100 31.324 1.00 83.19 97 ARG A N 1
ATOM 809 C CA . ARG A 1 97 ? -16.379 4.811 32.614 1.00 83.19 97 ARG A CA 1
ATOM 810 C C . ARG A 1 97 ? -17.734 4.981 33.311 1.00 83.19 97 ARG A C 1
ATOM 812 O O . ARG A 1 97 ? -17.781 5.576 34.382 1.00 83.19 97 ARG A O 1
ATOM 819 N N . ARG A 1 98 ? -18.830 4.547 32.685 1.00 85.81 98 ARG A N 1
ATOM 820 C CA . ARG A 1 98 ? -20.187 4.586 33.250 1.00 85.81 98 ARG A CA 1
ATOM 821 C C . ARG A 1 98 ? -20.499 3.264 33.955 1.00 85.81 98 ARG A C 1
ATOM 823 O O . ARG A 1 98 ? -19.858 2.256 33.675 1.00 85.81 98 ARG A O 1
ATOM 830 N N . ASN A 1 99 ? -21.505 3.271 34.829 1.00 78.19 99 ASN A N 1
ATOM 831 C CA . ASN A 1 99 ? -22.038 2.045 35.426 1.00 78.19 99 ASN A CA 1
ATOM 832 C C . ASN A 1 99 ? -22.783 1.251 34.341 1.00 78.19 99 ASN A C 1
ATOM 834 O O . ASN A 1 99 ? -23.912 1.597 33.999 1.00 78.19 99 ASN A O 1
ATOM 838 N N . LEU A 1 100 ? -22.112 0.250 33.774 1.00 80.75 100 LEU A N 1
ATOM 839 C CA . LEU A 1 100 ? -22.634 -0.692 32.780 1.00 80.75 100 LEU A CA 1
ATOM 840 C C . LEU A 1 100 ? -22.818 -2.064 33.433 1.00 80.75 100 LEU A C 1
ATOM 842 O O . LEU A 1 100 ? -22.159 -2.355 34.434 1.00 80.75 100 LEU A O 1
ATOM 846 N N . SER A 1 101 ? -23.671 -2.910 32.855 1.00 85.75 101 SER A N 1
ATOM 847 C CA . SER A 1 101 ? -23.705 -4.327 33.241 1.00 85.75 101 SER A CA 1
ATOM 848 C C . SER A 1 101 ? -22.441 -5.057 32.761 1.00 85.75 101 SER A C 1
ATOM 850 O O . SER A 1 101 ? -21.755 -4.589 31.848 1.00 85.75 101 SER A O 1
ATOM 852 N N . ASP A 1 102 ? -22.132 -6.218 33.344 1.00 85.38 102 ASP A N 1
ATOM 853 C CA . ASP A 1 102 ? -20.970 -7.019 32.928 1.00 85.38 102 ASP A CA 1
ATOM 854 C C . ASP A 1 102 ? -21.046 -7.447 31.449 1.00 85.38 102 ASP A C 1
ATOM 856 O O . ASP A 1 102 ? -20.034 -7.409 30.742 1.00 85.38 102 ASP A O 1
ATOM 860 N N . ASP A 1 103 ? -22.247 -7.758 30.949 1.00 86.38 103 ASP A N 1
ATOM 861 C CA . ASP A 1 103 ? -22.477 -8.127 29.546 1.00 86.38 103 ASP A CA 1
ATOM 862 C C . ASP A 1 103 ? -22.208 -6.950 28.595 1.00 86.38 103 ASP A C 1
ATOM 864 O O . ASP A 1 103 ? -21.528 -7.086 27.571 1.00 86.38 103 ASP A O 1
ATOM 868 N N . GLU A 1 104 ? -22.690 -5.756 28.952 1.00 87.12 104 GLU A N 1
ATOM 869 C CA . GLU A 1 104 ? -22.439 -4.531 28.189 1.00 87.12 104 GLU A CA 1
ATOM 870 C C . GLU A 1 104 ? -20.952 -4.163 28.200 1.00 87.12 104 GLU A C 1
ATOM 872 O O . GLU A 1 104 ? -20.394 -3.741 27.183 1.00 87.12 104 GLU A O 1
ATOM 877 N N . LEU A 1 105 ? -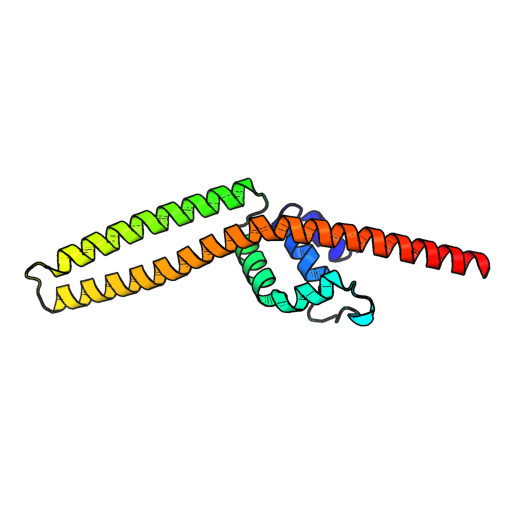20.290 -4.357 29.340 1.00 88.88 105 LEU A N 1
ATOM 878 C CA . LEU A 1 105 ? -18.869 -4.091 29.520 1.00 88.88 105 LEU A CA 1
ATOM 879 C C . LEU A 1 105 ? -18.019 -5.026 28.647 1.00 88.88 105 LEU A C 1
ATOM 881 O O . LEU A 1 105 ? -17.056 -4.567 28.020 1.00 88.88 105 LEU A O 1
ATOM 885 N N . SER A 1 106 ? -18.386 -6.308 28.556 1.00 89.81 106 SER A N 1
ATOM 886 C CA . SER A 1 106 ? -17.740 -7.271 27.656 1.00 89.81 106 SER A CA 1
ATOM 887 C C . SER A 1 106 ? -17.896 -6.862 26.189 1.00 89.81 106 SER A C 1
ATOM 889 O O . SER A 1 106 ? -16.900 -6.732 25.475 1.00 89.81 106 SER A O 1
ATOM 891 N N . ASN A 1 107 ? -19.117 -6.534 25.757 1.00 91.25 107 ASN A N 1
ATOM 892 C CA . ASN A 1 107 ? -19.394 -6.128 24.376 1.00 91.25 107 ASN A CA 1
ATOM 893 C C . ASN A 1 107 ? -18.620 -4.852 23.977 1.00 91.25 107 ASN A C 1
ATOM 895 O O . ASN A 1 107 ? -17.992 -4.791 22.919 1.00 91.25 107 ASN A O 1
ATOM 899 N N . VAL A 1 108 ? -18.569 -3.839 24.851 1.00 90.06 108 VAL A N 1
ATOM 900 C CA . VAL A 1 108 ? -17.791 -2.608 24.600 1.00 90.06 108 VAL A CA 1
ATOM 901 C C . VAL A 1 108 ? -16.293 -2.907 24.463 1.00 90.06 108 VAL A C 1
ATOM 903 O O . VAL A 1 108 ? -15.623 -2.328 23.601 1.00 90.06 108 VAL A O 1
ATOM 906 N N . LYS A 1 109 ? -15.741 -3.817 25.276 1.00 90.75 109 LYS A N 1
ATOM 907 C CA . LYS A 1 109 ? -14.337 -4.243 25.150 1.00 90.75 109 LYS A CA 1
ATOM 908 C C . LYS A 1 109 ? -14.081 -4.939 23.816 1.00 90.75 109 LYS A C 1
ATOM 910 O O . LYS A 1 109 ? -13.109 -4.590 23.143 1.00 90.75 109 LYS A O 1
ATOM 915 N N . GLU A 1 110 ? -14.950 -5.857 23.405 1.00 93.94 110 GLU A N 1
ATOM 916 C CA . GLU A 1 110 ? -14.848 -6.542 22.112 1.00 93.94 110 GLU A CA 1
ATOM 917 C C . GLU A 1 110 ? -14.871 -5.544 20.950 1.00 93.94 110 GLU A C 1
ATOM 919 O O . GLU A 1 110 ? -13.968 -5.556 20.108 1.00 93.94 110 GLU A O 1
ATOM 924 N N . GLN A 1 111 ? -15.798 -4.584 20.958 1.00 93.38 111 GLN A N 1
ATOM 925 C C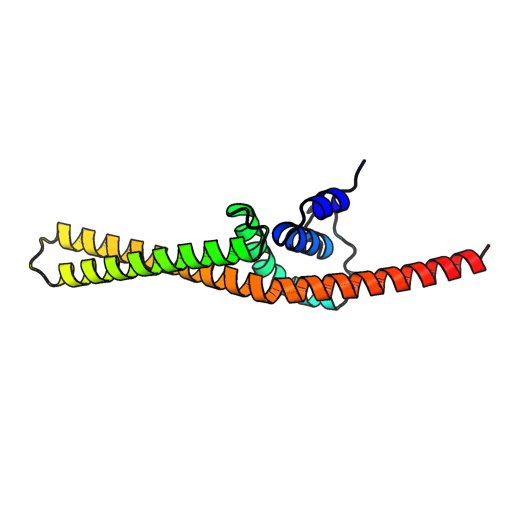A . GLN A 1 111 ? -15.854 -3.523 19.947 1.00 93.38 111 GLN A CA 1
ATOM 926 C C . GLN A 1 111 ? -14.568 -2.687 19.906 1.00 93.38 111 GLN A C 1
ATOM 928 O O . GLN A 1 111 ? -14.033 -2.418 18.829 1.00 93.38 111 GLN A O 1
ATOM 933 N N . ILE A 1 112 ? -14.002 -2.324 21.063 1.00 92.44 112 ILE A N 1
ATOM 934 C CA . ILE A 1 112 ? -12.718 -1.609 21.129 1.00 92.44 112 ILE A CA 1
ATOM 935 C C . ILE A 1 112 ? -11.585 -2.442 20.513 1.00 92.44 112 ILE A C 1
ATOM 937 O O . ILE A 1 112 ? -10.742 -1.883 19.798 1.00 92.44 112 ILE A O 1
ATOM 941 N N . THR A 1 113 ? -11.536 -3.753 20.772 1.00 94.25 113 THR A N 1
ATOM 942 C CA . THR A 1 113 ? -10.514 -4.633 20.180 1.00 94.25 113 THR A CA 1
ATOM 943 C C . THR A 1 113 ? -10.683 -4.749 18.667 1.00 94.25 113 THR A C 1
ATOM 945 O O . THR A 1 113 ? -9.705 -4.574 17.938 1.00 94.25 113 THR A O 1
ATOM 948 N N . ALA A 1 114 ? -11.915 -4.913 18.179 1.00 95.00 114 ALA A N 1
ATOM 949 C CA . ALA A 1 114 ? -12.230 -4.966 16.755 1.00 95.00 114 ALA A CA 1
ATOM 950 C C . ALA A 1 114 ? -11.838 -3.664 16.035 1.00 95.00 114 ALA A C 1
ATOM 952 O O . ALA A 1 114 ? -11.150 -3.697 15.011 1.00 95.00 114 ALA A O 1
ATOM 953 N N . ILE A 1 115 ? -12.186 -2.506 16.609 1.00 94.25 115 ILE A N 1
ATOM 954 C CA . ILE A 1 115 ? -11.802 -1.195 16.069 1.00 94.25 115 ILE A CA 1
ATOM 955 C C . ILE A 1 115 ? -10.282 -1.022 16.085 1.00 94.25 115 ILE A C 1
ATOM 957 O O . ILE A 1 115 ? -9.710 -0.510 15.126 1.00 94.25 115 ILE A O 1
ATOM 961 N N . THR A 1 116 ? -9.598 -1.460 17.144 1.00 93.69 116 THR A N 1
ATOM 962 C CA . THR A 1 116 ? -8.134 -1.352 17.230 1.00 93.69 116 THR A CA 1
ATOM 963 C C . THR A 1 116 ? -7.443 -2.186 16.150 1.00 93.69 116 THR A C 1
ATOM 965 O O . THR A 1 116 ? -6.521 -1.685 15.502 1.00 93.69 116 THR A O 1
ATOM 968 N N . SER A 1 117 ? -7.929 -3.402 15.893 1.00 95.31 117 SER A N 1
ATOM 969 C CA . SER A 1 117 ? -7.453 -4.260 14.802 1.00 95.31 117 SER A CA 1
ATOM 970 C C . SER A 1 117 ? -7.690 -3.620 13.430 1.00 95.31 117 SER A C 1
ATOM 972 O O . SER A 1 117 ? -6.763 -3.541 12.624 1.00 95.31 117 SER A O 1
ATOM 974 N N . LYS A 1 118 ? -8.887 -3.069 13.186 1.00 95.00 118 LYS A N 1
ATOM 975 C CA . LYS A 1 118 ? -9.218 -2.368 11.932 1.00 95.00 118 LYS A CA 1
ATOM 976 C C . LYS A 1 118 ? -8.382 -1.098 11.729 1.00 95.00 118 LYS A C 1
ATOM 978 O O . LYS A 1 118 ? -7.908 -0.824 10.632 1.00 95.00 118 LYS A O 1
ATOM 983 N N . LEU A 1 119 ? -8.134 -0.332 12.790 1.00 94.94 119 LEU A N 1
ATOM 984 C CA . LEU A 1 119 ? -7.252 0.837 12.737 1.00 94.94 119 LEU A CA 1
ATOM 985 C C . LEU A 1 119 ? -5.815 0.451 12.371 1.00 94.94 119 LEU A C 1
ATOM 987 O O . LEU A 1 119 ? -5.139 1.202 11.672 1.00 94.94 119 LEU A O 1
ATOM 991 N N . TRP A 1 120 ? -5.326 -0.694 12.848 1.00 95.25 120 TRP A N 1
ATOM 992 C CA . TRP A 1 120 ? -3.990 -1.172 12.500 1.00 95.25 120 TRP A CA 1
ATOM 993 C C . TRP A 1 120 ? -3.880 -1.537 11.017 1.00 95.25 120 TRP A C 1
ATOM 995 O O . TRP A 1 120 ? -2.905 -1.148 10.375 1.00 95.25 120 TRP A O 1
ATOM 1005 N N . THR A 1 121 ? -4.883 -2.214 10.450 1.00 93.69 121 THR A N 1
ATOM 1006 C CA . THR A 1 121 ? -4.892 -2.546 9.017 1.00 93.69 121 THR A CA 1
ATOM 1007 C C . THR A 1 121 ? -4.983 -1.296 8.147 1.00 93.69 121 THR A C 1
ATOM 1009 O O . THR A 1 121 ? -4.194 -1.157 7.219 1.00 93.69 121 THR A O 1
ATOM 1012 N N . LEU A 1 122 ? -5.855 -0.343 8.490 1.00 93.94 122 LEU A N 1
ATOM 1013 C CA . LEU A 1 122 ? -6.000 0.902 7.725 1.00 93.94 122 LEU A CA 1
ATOM 1014 C C . LEU A 1 122 ? -4.723 1.753 7.764 1.00 93.94 122 LEU A C 1
ATOM 1016 O O . LEU A 1 122 ? -4.299 2.279 6.742 1.00 93.94 122 LEU A O 1
ATOM 1020 N N . ARG A 1 123 ? -4.042 1.846 8.917 1.00 93.25 123 ARG A N 1
ATOM 1021 C CA . ARG A 1 123 ? -2.749 2.554 9.003 1.00 93.25 123 ARG A CA 1
ATOM 1022 C C . ARG A 1 123 ? -1.675 1.922 8.123 1.00 93.25 123 ARG A C 1
ATOM 1024 O O . ARG A 1 123 ? -0.863 2.644 7.554 1.00 93.25 123 ARG A O 1
ATOM 1031 N N . LYS A 1 124 ? -1.669 0.592 8.002 1.00 93.75 124 LYS A N 1
ATOM 1032 C CA . LYS A 1 124 ? -0.770 -0.099 7.070 1.00 93.75 124 LYS A CA 1
ATOM 1033 C C . LYS A 1 124 ? -1.085 0.239 5.621 1.00 93.75 124 LYS A C 1
ATOM 1035 O O . LYS A 1 124 ? -0.155 0.446 4.856 1.00 93.75 124 LYS A O 1
ATOM 1040 N N . GLU A 1 125 ? -2.360 0.315 5.253 1.00 92.81 125 GLU A N 1
ATOM 1041 C CA . GLU A 1 125 ? -2.765 0.701 3.896 1.00 92.81 125 GLU A CA 1
ATOM 1042 C C . GLU A 1 125 ? -2.343 2.136 3.561 1.00 92.81 125 GLU A C 1
ATOM 1044 O O . GLU A 1 125 ? -1.826 2.363 2.471 1.00 92.81 125 GLU A O 1
ATOM 1049 N N . VAL A 1 126 ? -2.445 3.078 4.509 1.00 93.94 126 VAL A N 1
ATOM 1050 C CA . VAL A 1 126 ? -1.891 4.436 4.336 1.00 93.94 126 VAL A CA 1
ATOM 1051 C C . VAL A 1 126 ? -0.384 4.387 4.083 1.00 93.94 126 VAL A C 1
ATOM 1053 O O . VAL A 1 126 ? 0.085 5.002 3.130 1.00 93.94 126 VAL A O 1
ATOM 1056 N N . GLY A 1 127 ? 0.362 3.622 4.887 1.00 93.19 127 GLY A N 1
ATOM 1057 C CA . GLY A 1 127 ? 1.806 3.460 4.696 1.00 93.19 127 GLY A CA 1
ATOM 1058 C C . GLY A 1 127 ? 2.162 2.845 3.341 1.00 93.19 127 GLY A C 1
ATOM 1059 O O . GLY A 1 127 ? 3.093 3.303 2.692 1.00 93.19 127 GLY A O 1
ATOM 1060 N N . LEU A 1 128 ? 1.377 1.873 2.864 1.00 93.25 128 LEU A N 1
ATOM 1061 C CA . LEU A 1 128 ? 1.544 1.321 1.518 1.00 93.25 128 LEU A CA 1
ATOM 1062 C C . LEU A 1 128 ? 1.297 2.375 0.433 1.00 93.25 128 LEU A C 1
ATOM 1064 O O . LEU A 1 128 ? 2.004 2.373 -0.566 1.00 93.25 128 LEU A O 1
ATOM 1068 N N . CYS A 1 129 ? 0.326 3.275 0.609 1.00 92.44 129 CYS A N 1
ATOM 1069 C CA . CYS A 1 129 ? 0.087 4.353 -0.354 1.00 92.44 129 CYS A CA 1
ATOM 1070 C C . CYS A 1 129 ? 1.274 5.321 -0.435 1.00 92.44 129 CYS A C 1
ATOM 1072 O O . CYS A 1 129 ? 1.648 5.732 -1.532 1.00 92.44 129 CYS A O 1
ATOM 1074 N N . ASP A 1 130 ? 1.886 5.645 0.704 1.00 92.06 130 ASP A N 1
ATOM 1075 C CA . ASP A 1 130 ? 3.090 6.483 0.757 1.00 92.06 130 ASP A CA 1
ATOM 1076 C C . ASP A 1 130 ? 4.293 5.787 0.115 1.00 92.06 130 ASP A C 1
ATOM 1078 O O . ASP A 1 130 ? 4.943 6.358 -0.763 1.00 92.06 130 ASP A O 1
ATOM 1082 N N . ASP A 1 131 ? 4.512 4.513 0.453 1.00 92.00 131 ASP A N 1
ATOM 1083 C CA . ASP A 1 131 ? 5.553 3.689 -0.161 1.00 92.00 131 ASP A CA 1
ATOM 1084 C C . ASP A 1 131 ? 5.379 3.607 -1.688 1.00 92.00 131 ASP A C 1
ATOM 1086 O O . ASP A 1 131 ? 6.363 3.669 -2.424 1.00 92.00 131 ASP A O 1
ATOM 1090 N N . ILE A 1 132 ? 4.139 3.498 -2.180 1.00 90.56 132 ILE A N 1
ATOM 1091 C CA . ILE A 1 132 ? 3.830 3.493 -3.615 1.00 90.56 132 ILE A CA 1
ATOM 1092 C C . ILE A 1 132 ? 4.193 4.833 -4.264 1.00 90.56 132 ILE A C 1
ATOM 1094 O O . ILE A 1 132 ? 4.816 4.857 -5.330 1.00 90.56 132 ILE A O 1
ATOM 1098 N N . ALA A 1 133 ? 3.807 5.951 -3.649 1.00 90.12 133 ALA A N 1
ATOM 1099 C CA . ALA A 1 133 ? 4.061 7.284 -4.191 1.00 90.12 133 ALA A CA 1
ATOM 1100 C C . ALA A 1 133 ? 5.566 7.594 -4.282 1.00 90.12 133 ALA A C 1
ATOM 1102 O O . ALA A 1 133 ? 6.024 8.220 -5.240 1.00 90.12 133 ALA A O 1
ATOM 1103 N N . GLU A 1 134 ? 6.357 7.126 -3.317 1.00 90.31 134 GLU A N 1
ATOM 1104 C CA . GLU A 1 134 ? 7.814 7.271 -3.341 1.00 90.31 134 GLU A CA 1
ATOM 1105 C C . GLU A 1 134 ? 8.474 6.287 -4.312 1.00 90.31 134 GLU A C 1
ATOM 1107 O O . GLU A 1 134 ? 9.331 6.664 -5.117 1.00 90.31 134 GLU A O 1
ATOM 1112 N N . ARG A 1 135 ? 8.078 5.011 -4.262 1.00 87.38 135 ARG A N 1
ATOM 1113 C CA . ARG A 1 135 ? 8.748 3.945 -5.010 1.00 87.38 135 ARG A CA 1
ATOM 1114 C C . ARG A 1 135 ? 8.384 3.926 -6.486 1.00 87.38 135 ARG A C 1
ATOM 1116 O O . ARG A 1 135 ? 9.231 3.529 -7.279 1.00 87.38 135 ARG A O 1
ATOM 1123 N N . SER A 1 136 ? 7.197 4.379 -6.878 1.00 87.69 136 SER A N 1
ATOM 1124 C CA . SER A 1 136 ? 6.815 4.520 -8.291 1.00 87.69 136 SER A CA 1
ATOM 1125 C C . SER A 1 136 ? 7.858 5.306 -9.093 1.00 87.69 136 SER A C 1
ATOM 1127 O O . SER A 1 136 ? 8.307 4.834 -10.136 1.00 87.69 136 SER A O 1
ATOM 1129 N N . LYS A 1 137 ? 8.355 6.419 -8.542 1.00 88.25 137 LYS A N 1
ATOM 1130 C CA . LYS A 1 137 ? 9.418 7.245 -9.144 1.00 88.25 137 LYS A CA 1
ATOM 1131 C C . LYS A 1 137 ? 10.739 6.488 -9.288 1.00 88.25 137 LYS A C 1
ATOM 1133 O O . LYS A 1 137 ? 11.416 6.585 -10.309 1.00 88.25 137 LYS A O 1
ATOM 1138 N N . VAL A 1 138 ? 11.106 5.707 -8.270 1.00 87.38 138 VAL A N 1
ATOM 1139 C CA . VAL A 1 138 ? 12.324 4.879 -8.284 1.00 87.38 138 VAL A CA 1
ATOM 1140 C C . VAL A 1 138 ? 12.201 3.749 -9.306 1.00 87.38 138 VAL A C 1
ATOM 1142 O O . VAL A 1 138 ? 13.136 3.494 -10.060 1.00 87.38 138 VAL A O 1
ATOM 1145 N N . ILE A 1 139 ? 11.040 3.093 -9.368 1.00 86.38 139 ILE A N 1
ATOM 1146 C CA . ILE A 1 139 ? 10.744 2.026 -10.328 1.00 86.38 139 ILE A CA 1
ATOM 1147 C C . ILE A 1 139 ? 10.820 2.558 -11.756 1.00 86.38 139 ILE A C 1
ATOM 1149 O O . ILE A 1 139 ? 11.418 1.908 -12.612 1.00 86.38 139 ILE A O 1
ATOM 1153 N N . GLU A 1 140 ? 10.249 3.730 -12.018 1.00 87.25 140 GLU A N 1
ATOM 1154 C CA . GLU A 1 140 ? 10.294 4.366 -13.331 1.00 87.25 140 GLU A CA 1
ATOM 1155 C C . GLU A 1 140 ? 11.738 4.665 -13.764 1.00 87.25 140 GLU A C 1
ATOM 1157 O O . GLU A 1 140 ? 12.159 4.239 -14.843 1.00 87.25 140 GLU A O 1
ATOM 1162 N N . ALA A 1 141 ? 12.543 5.274 -12.888 1.00 86.81 141 ALA A N 1
ATOM 1163 C CA . ALA A 1 141 ? 13.960 5.530 -13.152 1.00 86.81 141 ALA A CA 1
ATOM 1164 C C . ALA A 1 141 ? 14.775 4.234 -13.351 1.00 86.81 141 ALA A C 1
ATOM 1166 O O . ALA A 1 141 ? 15.612 4.136 -14.257 1.00 86.81 141 ALA A O 1
ATOM 1167 N N . ASN A 1 142 ? 14.518 3.205 -12.540 1.00 85.69 142 ASN A N 1
ATOM 1168 C CA . ASN A 1 142 ? 15.163 1.899 -12.666 1.00 85.69 142 ASN A CA 1
ATOM 1169 C C . ASN A 1 142 ? 14.797 1.214 -13.990 1.00 85.69 142 ASN A C 1
ATOM 1171 O O . ASN A 1 142 ? 15.656 0.621 -14.639 1.00 85.69 142 ASN A O 1
ATOM 1175 N N . LEU A 1 143 ? 13.540 1.299 -14.425 1.00 83.75 143 LEU A N 1
ATOM 1176 C CA . LEU A 1 143 ? 13.110 0.737 -15.703 1.00 83.75 143 LEU A CA 1
ATOM 1177 C C . LEU A 1 143 ? 13.748 1.462 -16.891 1.00 83.75 143 LEU A C 1
ATOM 1179 O O . LEU A 1 143 ? 14.184 0.795 -17.832 1.00 83.75 143 LEU A O 1
ATOM 1183 N N . GLU A 1 144 ? 13.852 2.789 -16.841 1.00 86.12 144 GLU A N 1
ATOM 1184 C CA . GLU A 1 144 ? 14.473 3.571 -17.913 1.00 86.12 144 GLU A CA 1
ATOM 1185 C C . GLU A 1 144 ? 15.979 3.296 -18.019 1.00 86.12 144 GLU A C 1
ATOM 1187 O O . GLU A 1 144 ? 16.499 3.024 -19.102 1.00 86.12 144 GLU A O 1
ATOM 1192 N N . THR A 1 145 ? 16.693 3.255 -16.892 1.00 84.56 145 THR A N 1
ATOM 1193 C CA . THR A 1 145 ? 18.126 2.910 -16.883 1.00 84.56 145 THR A CA 1
ATOM 1194 C C . THR A 1 145 ? 18.388 1.501 -17.419 1.00 84.56 145 THR A C 1
ATOM 1196 O O . THR A 1 145 ? 19.312 1.305 -18.214 1.00 84.56 145 THR A O 1
ATOM 1199 N N . VAL A 1 146 ? 17.553 0.525 -17.046 1.00 83.12 146 VAL A N 1
ATOM 1200 C CA . VAL A 1 146 ? 17.619 -0.845 -17.575 1.00 83.12 146 VAL A CA 1
ATOM 1201 C C . VAL A 1 146 ? 17.373 -0.860 -19.079 1.00 83.12 146 VAL A C 1
ATOM 1203 O O . VAL A 1 146 ? 18.129 -1.508 -19.800 1.00 83.12 146 VAL A O 1
ATOM 1206 N N . ARG A 1 147 ? 16.375 -0.122 -19.570 1.00 82.44 147 ARG A N 1
ATOM 1207 C CA . ARG A 1 147 ? 16.081 -0.024 -21.003 1.00 82.44 147 ARG A CA 1
ATOM 1208 C C . ARG A 1 147 ? 17.265 0.544 -21.786 1.00 82.44 147 ARG A C 1
ATOM 1210 O O . ARG A 1 147 ? 17.702 -0.066 -22.758 1.00 82.44 147 ARG A O 1
ATOM 1217 N N . VAL A 1 148 ? 17.839 1.659 -21.332 1.00 84.12 148 VAL A N 1
ATOM 1218 C CA . VAL A 1 148 ? 19.019 2.277 -21.963 1.00 84.12 148 VAL A CA 1
ATOM 1219 C C . VAL A 1 148 ? 20.215 1.319 -21.963 1.00 84.12 148 VAL A C 1
ATOM 1221 O O . VAL A 1 148 ? 20.999 1.289 -22.916 1.00 84.12 148 VAL A O 1
ATOM 1224 N N . TYR A 1 149 ? 20.380 0.524 -20.905 1.00 82.38 149 TYR A N 1
ATOM 1225 C CA . TYR A 1 149 ? 21.428 -0.491 -20.837 1.00 82.38 149 TYR A CA 1
ATOM 1226 C C . TYR A 1 149 ? 21.187 -1.644 -21.825 1.00 82.38 149 TYR A C 1
ATOM 1228 O O . TYR A 1 149 ? 22.115 -2.022 -22.545 1.00 82.38 149 TYR A O 1
ATOM 1236 N N . GLU A 1 150 ? 19.962 -2.176 -21.887 1.00 81.25 150 GLU A N 1
ATOM 1237 C CA . GLU A 1 150 ? 19.547 -3.230 -22.825 1.00 81.25 150 GLU A CA 1
ATOM 1238 C C . GLU A 1 150 ? 19.781 -2.784 -24.283 1.00 81.25 150 GLU A C 1
ATOM 1240 O O . GLU A 1 150 ? 20.481 -3.475 -25.025 1.00 81.25 150 GLU A O 1
ATOM 1245 N N . GLU A 1 151 ? 19.346 -1.576 -24.661 1.00 83.00 151 GLU A N 1
ATOM 1246 C CA . GLU A 1 151 ? 19.544 -1.018 -26.011 1.00 83.00 151 GLU A CA 1
ATOM 1247 C C . GLU A 1 151 ? 21.034 -0.863 -26.377 1.00 83.00 151 GLU A C 1
ATOM 1249 O O . GLU A 1 151 ? 21.448 -1.127 -27.511 1.00 83.00 151 GLU A O 1
ATOM 1254 N N . LYS A 1 152 ? 21.886 -0.468 -25.420 1.00 82.69 152 LYS A N 1
ATOM 1255 C CA . LYS A 1 152 ? 23.342 -0.376 -25.636 1.00 82.69 152 LYS A CA 1
ATOM 1256 C C . LYS A 1 152 ? 23.990 -1.745 -25.844 1.00 82.69 152 LYS A C 1
ATOM 1258 O O . LYS A 1 152 ? 24.954 -1.837 -26.607 1.00 82.69 152 LYS A O 1
ATOM 1263 N N . GLN A 1 153 ? 23.517 -2.784 -25.156 1.00 77.69 153 GLN A N 1
ATOM 1264 C CA . GLN A 1 153 ? 24.018 -4.149 -25.336 1.00 77.69 153 GLN A CA 1
ATOM 1265 C C . GLN A 1 153 ? 23.590 -4.714 -26.692 1.00 77.69 153 GLN A C 1
ATOM 1267 O O . GLN A 1 153 ? 24.440 -5.225 -27.420 1.00 77.69 153 GLN A O 1
ATOM 1272 N N . GLU A 1 154 ? 22.326 -4.529 -27.080 1.00 76.75 154 GLU A N 1
ATOM 1273 C CA . GLU A 1 154 ? 21.806 -4.981 -28.376 1.00 76.75 154 GLU A CA 1
ATOM 1274 C C . GLU A 1 154 ? 22.549 -4.338 -29.553 1.00 76.75 154 GLU A C 1
ATOM 1276 O O . GLU A 1 154 ? 22.987 -5.049 -30.456 1.00 76.75 154 GLU A O 1
ATOM 1281 N N . ARG A 1 155 ? 22.809 -3.021 -29.515 1.00 74.56 155 ARG A N 1
ATOM 1282 C CA . ARG A 1 155 ? 23.608 -2.338 -30.555 1.00 74.56 155 ARG A CA 1
ATOM 1283 C C . ARG A 1 155 ? 25.033 -2.888 -30.665 1.00 74.56 155 ARG A C 1
ATOM 1285 O O . ARG A 1 155 ? 25.573 -3.008 -31.762 1.00 74.56 155 ARG A O 1
ATOM 1292 N N . LYS A 1 156 ? 25.671 -3.222 -29.537 1.00 73.06 156 LYS A N 1
ATOM 1293 C CA . LYS A 1 156 ? 27.019 -3.822 -29.529 1.00 73.06 156 LYS A CA 1
ATOM 1294 C C . LYS A 1 156 ? 27.012 -5.247 -30.082 1.00 73.06 156 LYS A C 1
ATOM 1296 O O . LYS A 1 156 ? 27.974 -5.637 -30.742 1.00 73.06 156 LYS A O 1
ATOM 1301 N N . GLU A 1 157 ? 25.962 -6.011 -29.805 1.00 71.12 157 GLU A N 1
ATOM 1302 C CA . GLU A 1 157 ? 25.785 -7.379 -30.292 1.00 71.12 157 GLU A CA 1
ATOM 1303 C C . GLU A 1 157 ? 25.484 -7.403 -31.799 1.00 71.12 157 GLU A C 1
ATOM 1305 O O . GLU A 1 157 ? 26.150 -8.131 -32.534 1.00 71.12 157 GLU A O 1
ATOM 1310 N N . GLN A 1 158 ? 24.601 -6.524 -32.286 1.00 71.62 158 GLN A N 1
ATOM 1311 C CA . GLN A 1 158 ? 24.340 -6.323 -33.718 1.00 71.62 158 GLN A CA 1
ATOM 1312 C C . GLN A 1 158 ? 25.613 -5.922 -34.475 1.00 71.62 158 GLN A C 1
ATOM 1314 O O . GLN A 1 158 ? 26.006 -6.613 -35.411 1.00 71.62 158 GLN A O 1
ATOM 1319 N N . ASN A 1 159 ? 26.349 -4.913 -33.992 1.00 69.50 159 ASN A N 1
ATOM 1320 C CA . ASN A 1 159 ? 27.615 -4.492 -34.606 1.00 69.50 159 ASN A CA 1
ATOM 1321 C C . ASN A 1 159 ? 28.692 -5.594 -34.625 1.00 69.50 159 ASN A C 1
ATOM 1323 O O . ASN A 1 159 ? 29.581 -5.574 -35.476 1.00 69.50 159 ASN A O 1
ATOM 1327 N N . ARG A 1 160 ? 28.672 -6.539 -33.674 1.00 68.31 160 ARG A N 1
ATOM 1328 C CA . ARG A 1 160 ? 29.579 -7.702 -33.674 1.00 68.31 160 ARG A CA 1
ATOM 1329 C C . ARG A 1 160 ? 29.148 -8.771 -34.671 1.00 68.31 160 ARG A C 1
ATOM 1331 O O . ARG A 1 160 ? 30.018 -9.406 -35.260 1.00 68.31 160 ARG A O 1
ATOM 1338 N N . ASN A 1 161 ? 27.846 -8.977 -34.835 1.00 67.25 161 ASN A N 1
ATOM 1339 C CA . ASN A 1 161 ? 27.298 -9.956 -35.767 1.00 67.25 161 ASN A CA 1
ATOM 1340 C C . ASN A 1 161 ? 27.442 -9.492 -37.223 1.00 67.25 161 ASN A C 1
ATOM 1342 O O . ASN A 1 161 ? 27.806 -10.307 -38.066 1.00 67.25 161 ASN A O 1
ATOM 1346 N N . ASP A 1 162 ? 27.276 -8.196 -37.497 1.00 66.94 162 ASP A N 1
ATOM 1347 C CA . ASP A 1 162 ? 27.501 -7.622 -38.832 1.00 66.94 162 ASP A CA 1
ATOM 1348 C C . ASP A 1 162 ? 28.979 -7.640 -39.240 1.00 66.94 162 ASP A C 1
ATOM 1350 O O . ASP A 1 162 ? 29.288 -7.863 -40.400 1.00 66.94 162 ASP A O 1
ATOM 1354 N N . LYS A 1 163 ? 29.919 -7.502 -38.292 1.00 63.75 163 LYS A N 1
ATOM 1355 C CA . LYS A 1 163 ? 31.366 -7.657 -38.557 1.00 63.75 163 LYS A CA 1
ATOM 1356 C C . LYS A 1 163 ? 31.817 -9.104 -38.799 1.00 63.75 163 LYS A C 1
ATOM 1358 O O . LYS A 1 163 ? 32.987 -9.327 -39.098 1.00 63.75 163 LYS A O 1
ATOM 1363 N N . ARG A 1 164 ? 30.940 -10.084 -38.570 1.00 57.84 164 ARG A N 1
ATOM 1364 C CA . ARG A 1 164 ? 31.209 -11.523 -38.736 1.00 57.84 164 ARG A CA 1
ATOM 1365 C C . ARG A 1 164 ? 30.517 -12.121 -39.970 1.00 57.84 164 ARG A C 1
ATOM 1367 O O . ARG A 1 164 ? 30.655 -13.324 -40.181 1.00 57.84 164 ARG A O 1
ATOM 1374 N N . ARG A 1 165 ? 29.768 -11.318 -40.728 1.00 51.28 165 ARG A N 1
ATOM 1375 C CA . ARG A 1 165 ? 29.199 -11.659 -42.039 1.00 51.28 165 ARG A CA 1
ATOM 1376 C C . ARG A 1 165 ? 30.061 -11.071 -43.144 1.00 51.28 165 ARG A C 1
ATOM 1378 O O . ARG A 1 165 ? 30.100 -11.717 -44.209 1.00 51.28 165 ARG A O 1
#

Foldseek 3Di:
DDPPLNVLCVLAALLSLLVNLCVLLQVPPPVDRDPCVPRDPLSVVCVVVVVLSVVLSVLCVVQVPRYLVSLVVVLVVLVVVLVVLVVVLVVLVVVCVDPDDPVSNVVSVVSNVVSVVVNVVSVVSNVSSVVSVVVSVVSVVVVVVVVVVVVVVVVVVVVVVVVVD

pLDDT: mean 83.18, std 10.98, range [45.5, 96.25]

Secondary structure (DSSP, 8-state):
---HHHHHHTT-HHHHHHHHHHHHTT-S-TTS---GGGS-HHHHHHHTTHHHHHHHHHHHHHTT--SHHHHHHHHHHHHHHHHHHHHHHHHHHHHTTS---HHHHHHHHHHHHHHHHHHHHHHHHHHHHHHHHHHHHHHHHHHHHHHHHHHHHHHHHHHHHHTT-

Organism: NCBI:txid749906

Sequence (165 aa):
MPTREHKIKKVGGLYGLYLHYCYKLGYLPKYKKQNTARLHYLLKEDLLKLDKITQETRLLGRENISTDEQLFSYKESVLSQIKSLTDDRTHLRKQLRRNLSDDELSNVKEQITAITSKLWTLRKEVGLCDDIAERSKVIEANLETVRVYEEKQERKEQNRNDKRR

Radius of gyration: 23.67 Å; chains: 1; bounding box: 55×32×78 Å